Protein AF-A0AAJ2AQL9-F1 (afdb_monomer_lite)

Radius of gyration: 12.82 Å; chains: 1; bounding box: 30×18×42 Å

Sequence (65 aa):
MSATSKSASYNVTVRKDGSGAWSIAMPHAERPDDVFVTFVKDQEEGTWLAEQMRPGFDIVLEVAT

Secondary structure (DSSP, 8-state):
----------PEEEEE-TTS-EEEEEEETTEEEEEEEEEESSHHHHHHHHHHHSTTSPEEEEE--

pLDDT: mean 80.62, std 16.92, range [36.5, 96.12]

Foldseek 3Di:
DDPPPPPLQQEWEWEQDPVRWIKIWGADPVHRVDIDIDTDDDDVRRVVVRCVVDPPGHYHYYYDD

Structure (mmCIF, N/CA/C/O backbone):
data_AF-A0AAJ2AQL9-F1
#
_entry.id   AF-A0AAJ2AQL9-F1
#
loop_
_atom_site.group_PDB
_atom_site.id
_atom_site.type_symbol
_atom_site.label_atom_id
_atom_site.label_alt_id
_atom_site.label_comp_id
_atom_site.label_asym_id
_atom_site.label_entity_id
_atom_site.label_seq_id
_atom_site.pdbx_PDB_ins_code
_atom_site.Cartn_x
_atom_site.Cartn_y
_atom_site.Cartn_z
_atom_site.occupancy
_atom_site.B_iso_or_equiv
_atom_site.auth_seq_id
_atom_site.auth_comp_id
_atom_site.auth_asym_id
_atom_site.auth_atom_id
_atom_site.pdbx_PDB_model_num
ATOM 1 N N . MET A 1 1 ? 6.374 10.441 -32.133 1.00 36.50 1 MET A N 1
ATOM 2 C CA . MET A 1 1 ? 5.513 10.353 -30.938 1.00 36.50 1 MET A CA 1
ATOM 3 C C . MET A 1 1 ? 6.440 10.174 -29.758 1.00 36.50 1 MET A C 1
ATOM 5 O O . MET A 1 1 ? 7.038 9.115 -29.634 1.00 36.50 1 MET A O 1
ATOM 9 N N . SER A 1 2 ? 6.684 11.239 -28.996 1.00 37.06 2 SER A N 1
ATOM 10 C CA . SER A 1 2 ? 7.527 11.157 -27.806 1.00 37.06 2 SER A CA 1
ATOM 11 C C . SER A 1 2 ? 6.764 10.340 -26.777 1.00 37.06 2 SER A C 1
ATOM 13 O O . SER A 1 2 ? 5.758 10.812 -26.254 1.00 37.06 2 SER A O 1
ATOM 15 N N . ALA A 1 3 ? 7.200 9.104 -26.534 1.00 41.53 3 ALA A N 1
ATOM 16 C CA . ALA A 1 3 ? 6.832 8.415 -25.315 1.00 41.53 3 ALA A CA 1
ATOM 17 C C . ALA A 1 3 ? 7.349 9.308 -24.192 1.00 41.53 3 ALA A C 1
ATOM 19 O O . ALA A 1 3 ? 8.556 9.432 -23.988 1.00 41.53 3 ALA A O 1
ATOM 20 N N . THR A 1 4 ? 6.446 10.035 -23.541 1.00 39.75 4 THR A N 1
ATOM 21 C CA . THR A 1 4 ? 6.724 10.591 -22.231 1.00 39.75 4 THR A CA 1
ATOM 22 C C . THR A 1 4 ? 7.123 9.376 -21.419 1.00 39.75 4 THR A C 1
ATOM 24 O O . THR A 1 4 ? 6.271 8.538 -21.126 1.00 39.75 4 THR A O 1
ATOM 27 N N . SER A 1 5 ? 8.422 9.207 -21.170 1.00 42.94 5 SER A N 1
ATOM 28 C CA . SER A 1 5 ? 8.909 8.282 -20.164 1.00 42.94 5 SER A CA 1
ATOM 29 C C . SER A 1 5 ? 8.267 8.769 -18.882 1.00 42.94 5 SER A C 1
ATOM 31 O O . SER A 1 5 ? 8.770 9.675 -18.222 1.00 42.94 5 SER A O 1
ATOM 33 N N . LYS A 1 6 ? 7.064 8.259 -18.607 1.00 45.00 6 LYS A N 1
ATOM 34 C CA . LYS A 1 6 ?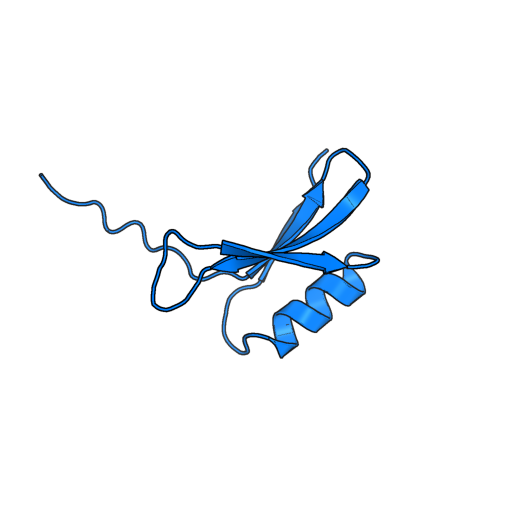 6.456 8.295 -17.300 1.00 45.00 6 LYS A CA 1
ATOM 35 C C . LYS A 1 6 ? 7.527 7.606 -16.490 1.00 45.00 6 LYS A C 1
ATOM 37 O O . LYS A 1 6 ? 7.720 6.402 -16.636 1.00 45.00 6 LYS A O 1
ATOM 42 N N . SER A 1 7 ? 8.333 8.387 -15.781 1.00 44.38 7 SER A N 1
ATOM 43 C CA . SER A 1 7 ? 9.094 7.867 -14.670 1.00 44.38 7 SER A CA 1
ATOM 44 C C . SER A 1 7 ? 8.020 7.203 -13.830 1.00 44.38 7 SER A C 1
ATOM 46 O O . SER A 1 7 ? 7.270 7.885 -13.136 1.00 44.38 7 SER A O 1
ATOM 48 N N . ALA A 1 8 ? 7.824 5.899 -14.027 1.00 50.06 8 ALA A N 1
ATOM 49 C CA . ALA A 1 8 ? 7.163 5.057 -13.069 1.00 50.06 8 ALA A CA 1
ATOM 50 C C . ALA A 1 8 ? 8.106 5.176 -11.886 1.00 50.06 8 ALA A C 1
ATOM 52 O O . ALA A 1 8 ? 9.113 4.482 -11.800 1.00 50.06 8 ALA A O 1
ATOM 53 N N . SER A 1 9 ? 7.899 6.224 -11.092 1.00 55.66 9 SER A N 1
ATOM 54 C CA . SER A 1 9 ? 8.480 6.356 -9.781 1.00 55.66 9 SER A CA 1
ATOM 55 C C . SER A 1 9 ? 8.125 5.032 -9.137 1.00 55.66 9 SER A C 1
ATOM 57 O O . SER A 1 9 ? 6.938 4.738 -8.981 1.00 55.66 9 SER A O 1
ATOM 59 N N . TYR A 1 10 ? 9.127 4.172 -8.960 1.00 67.19 10 TYR A N 1
ATOM 60 C CA . TYR A 1 10 ? 8.984 2.782 -8.536 1.00 67.19 10 TYR A CA 1
ATOM 61 C C . TYR A 1 10 ? 8.567 2.716 -7.057 1.00 67.19 10 TYR A C 1
ATOM 63 O O . TYR A 1 10 ? 9.087 1.940 -6.267 1.00 67.19 10 TYR A O 1
ATOM 71 N N . ASN A 1 11 ? 7.665 3.591 -6.652 1.00 80.81 11 ASN A N 1
ATOM 72 C CA . ASN A 1 11 ? 7.320 3.833 -5.280 1.00 80.81 11 ASN A CA 1
ATOM 73 C C . ASN A 1 11 ? 6.469 2.677 -4.788 1.00 80.81 11 ASN A C 1
ATOM 75 O O . ASN A 1 11 ? 5.651 2.120 -5.526 1.00 80.81 11 ASN A O 1
ATOM 79 N N . VAL A 1 12 ? 6.664 2.331 -3.525 1.00 88.06 12 VAL A N 1
ATOM 80 C CA . VAL A 1 12 ? 5.764 1.419 -2.836 1.00 88.06 12 VAL A CA 1
ATOM 81 C C . VAL A 1 12 ? 4.653 2.269 -2.238 1.00 88.06 12 VAL A C 1
ATOM 83 O O . VAL A 1 12 ? 4.915 3.166 -1.440 1.00 88.06 12 VAL A O 1
ATOM 86 N N . THR A 1 13 ? 3.411 2.010 -2.630 1.00 91.06 13 THR A N 1
ATOM 87 C CA . THR A 1 13 ? 2.263 2.758 -2.116 1.00 91.06 13 THR A CA 1
ATOM 88 C C . THR A 1 13 ? 1.598 1.969 -1.001 1.00 91.06 13 THR A C 1
ATOM 90 O O . THR A 1 13 ? 1.121 0.861 -1.228 1.00 91.06 13 THR A O 1
ATOM 93 N N . VAL A 1 14 ? 1.514 2.544 0.193 1.00 93.56 14 VAL A N 1
ATOM 94 C CA . VAL A 1 14 ? 0.682 2.038 1.288 1.00 93.56 14 VAL A CA 1
ATOM 95 C C . VAL A 1 14 ? -0.616 2.829 1.271 1.00 93.56 14 VAL A C 1
ATOM 97 O O . VAL A 1 14 ? -0.597 4.050 1.422 1.00 93.56 14 VAL A O 1
ATOM 100 N N . ARG A 1 15 ? -1.749 2.154 1.071 1.00 94.75 15 ARG A N 1
ATOM 101 C CA . ARG A 1 15 ? -3.044 2.814 0.904 1.00 94.75 15 ARG A CA 1
ATOM 102 C C . ARG A 1 15 ? -4.133 2.285 1.820 1.00 94.75 15 ARG A C 1
ATOM 104 O O . ARG A 1 15 ? -4.208 1.078 2.051 1.00 94.75 15 ARG A O 1
ATOM 111 N N . LYS A 1 16 ? -5.020 3.182 2.248 1.00 95.31 16 LYS A N 1
ATOM 112 C CA . LYS A 1 16 ? -6.307 2.853 2.868 1.00 95.31 16 LYS A CA 1
ATOM 113 C C . LYS A 1 16 ? -7.429 3.097 1.868 1.00 95.31 16 LYS A C 1
ATOM 115 O O . LYS A 1 16 ? -7.539 4.205 1.344 1.00 95.31 16 LYS A O 1
ATOM 120 N N . ASP A 1 17 ? -8.243 2.084 1.596 1.00 89.81 17 ASP A N 1
ATOM 121 C CA . ASP A 1 17 ? -9.408 2.236 0.723 1.00 89.81 17 ASP A CA 1
ATOM 122 C C . ASP A 1 17 ? -10.637 2.789 1.471 1.00 89.81 17 ASP A C 1
ATOM 124 O O . ASP A 1 17 ? -10.641 2.922 2.697 1.00 89.81 17 ASP A O 1
ATOM 128 N N . GLY A 1 18 ? -11.706 3.095 0.728 1.00 88.75 18 GLY A N 1
ATOM 129 C CA . GLY A 1 18 ? -12.953 3.625 1.296 1.00 88.75 18 GLY A CA 1
ATOM 130 C C . GLY A 1 18 ? -13.727 2.639 2.182 1.00 88.75 18 GLY A C 1
ATOM 131 O O . GLY A 1 18 ? -14.646 3.049 2.885 1.00 88.75 18 GLY A O 1
ATOM 132 N N . SER A 1 19 ? -13.364 1.350 2.184 1.00 89.62 19 SER A N 1
ATOM 133 C CA . SER A 1 19 ? -13.890 0.367 3.145 1.00 89.62 19 SER A CA 1
ATOM 134 C C . SER A 1 19 ? -13.121 0.378 4.470 1.00 89.62 19 SER A C 1
ATOM 136 O O . SER A 1 19 ? -13.567 -0.187 5.468 1.00 89.62 19 SER A O 1
ATOM 138 N N . GLY A 1 20 ? -11.973 1.057 4.488 1.00 89.31 20 GLY A N 1
ATOM 139 C CA . GLY A 1 20 ? -11.065 1.162 5.612 1.00 89.31 20 GLY A CA 1
ATOM 140 C C . GLY A 1 20 ? -9.961 0.106 5.633 1.00 89.31 20 GLY A C 1
ATOM 141 O O . GLY A 1 20 ? -9.184 0.094 6.590 1.00 89.31 20 GLY A O 1
ATOM 142 N N . ALA A 1 21 ? -9.869 -0.740 4.605 1.00 93.25 21 ALA A N 1
ATOM 143 C CA . ALA A 1 21 ? -8.838 -1.760 4.489 1.00 93.25 21 ALA A CA 1
ATOM 144 C C . ALA A 1 21 ? -7.505 -1.147 4.049 1.00 93.25 21 ALA A C 1
ATOM 146 O O . ALA A 1 21 ? -7.462 -0.262 3.190 1.00 93.25 21 ALA A O 1
ATOM 147 N N . TRP A 1 22 ? -6.412 -1.646 4.624 1.00 96.12 22 TRP A N 1
ATOM 148 C CA . TRP A 1 22 ? -5.062 -1.239 4.259 1.00 96.12 22 TRP A CA 1
ATOM 149 C C . TRP A 1 22 ? -4.432 -2.232 3.284 1.00 96.12 22 TRP A C 1
ATOM 151 O O . TRP A 1 22 ? -4.582 -3.449 3.408 1.00 96.12 22 TRP A O 1
ATOM 161 N N . SER A 1 23 ? -3.708 -1.710 2.299 1.00 95.31 23 SER A N 1
ATOM 162 C CA . SER A 1 23 ? -2.973 -2.515 1.326 1.00 95.31 23 SER A CA 1
ATOM 163 C C . SER A 1 23 ? -1.672 -1.848 0.910 1.00 95.31 23 SER A C 1
ATOM 165 O O . SER A 1 23 ? -1.531 -0.630 0.986 1.00 95.31 23 SER A O 1
ATOM 167 N N . ILE A 1 24 ? -0.732 -2.660 0.444 1.00 93.88 24 ILE A N 1
ATOM 168 C CA . ILE A 1 24 ? 0.508 -2.222 -0.181 1.00 93.88 24 ILE A CA 1
ATOM 169 C C . ILE A 1 24 ? 0.409 -2.538 -1.669 1.00 93.88 24 ILE A C 1
ATOM 171 O O . ILE A 1 24 ? 0.089 -3.669 -2.030 1.00 93.88 24 ILE A O 1
ATOM 175 N N . ALA A 1 25 ? 0.689 -1.556 -2.517 1.00 91.50 25 ALA A N 1
ATOM 176 C CA . ALA A 1 25 ? 0.812 -1.691 -3.957 1.00 91.50 25 ALA A CA 1
ATOM 177 C C . ALA A 1 25 ? 2.275 -1.465 -4.356 1.00 91.50 25 ALA A C 1
ATOM 179 O O . ALA A 1 25 ? 2.835 -0.394 -4.122 1.00 91.50 25 ALA A O 1
ATOM 180 N N . MET A 1 26 ? 2.897 -2.482 -4.947 1.00 87.31 26 MET A N 1
ATOM 181 C CA . MET A 1 26 ? 4.296 -2.452 -5.365 1.00 87.31 26 MET A CA 1
ATOM 182 C C . MET A 1 26 ? 4.408 -2.714 -6.873 1.00 87.31 26 MET A C 1
ATOM 184 O O . MET A 1 26 ? 3.965 -3.771 -7.330 1.00 87.31 26 MET A O 1
ATOM 188 N N . PRO A 1 27 ? 5.027 -1.814 -7.653 1.00 83.19 27 PRO A N 1
ATOM 189 C CA . PRO A 1 27 ? 5.258 -2.043 -9.074 1.00 83.19 27 PRO A CA 1
ATOM 190 C C . PRO A 1 27 ? 6.274 -3.170 -9.299 1.00 83.19 27 PRO A C 1
ATOM 192 O O . PRO A 1 27 ? 7.270 -3.307 -8.579 1.00 83.19 27 PRO A O 1
ATOM 195 N N . HIS A 1 28 ? 6.042 -3.983 -10.325 1.00 82.50 28 HIS A N 1
ATOM 196 C CA . HIS A 1 28 ? 6.965 -5.035 -10.728 1.00 82.50 28 HIS A CA 1
ATOM 197 C C . HIS A 1 28 ? 8.185 -4.412 -11.425 1.00 82.50 28 HIS A C 1
ATOM 199 O O . HIS A 1 28 ? 8.056 -3.716 -12.429 1.00 82.50 28 HIS A O 1
ATOM 205 N N . ALA A 1 29 ? 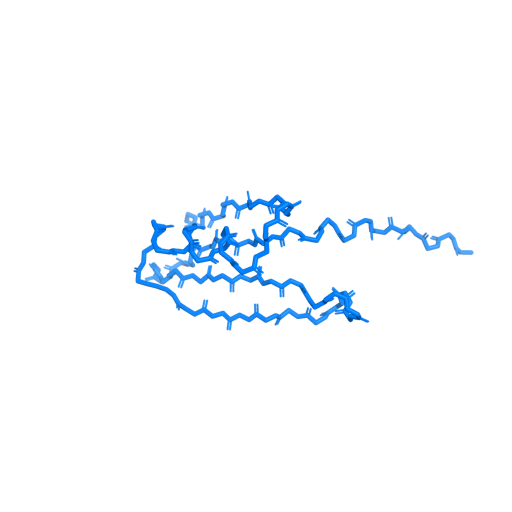9.396 -4.699 -10.935 1.00 75.88 29 ALA A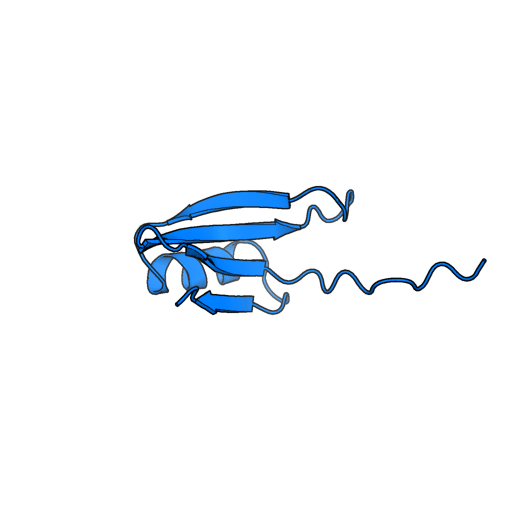 N 1
ATOM 206 C CA . ALA A 1 29 ? 10.622 -4.059 -11.438 1.00 75.88 29 ALA A CA 1
ATOM 207 C C . ALA A 1 29 ? 10.853 -4.254 -12.944 1.00 75.88 29 ALA A C 1
ATOM 209 O O . ALA A 1 29 ? 11.248 -3.322 -13.631 1.00 75.88 29 ALA A O 1
ATOM 210 N N . GLU A 1 30 ? 10.596 -5.457 -13.455 1.00 79.94 30 GLU A N 1
ATOM 211 C CA . GLU A 1 30 ? 10.793 -5.778 -14.878 1.00 79.94 30 GLU A CA 1
ATOM 212 C C . GLU A 1 30 ? 9.538 -5.555 -15.738 1.00 79.94 30 GLU A C 1
ATOM 214 O O . GLU A 1 30 ? 9.595 -5.687 -16.958 1.00 79.94 30 GLU A O 1
ATOM 219 N N . ARG A 1 31 ? 8.393 -5.247 -15.114 1.00 81.50 31 ARG A N 1
ATOM 220 C CA . ARG A 1 31 ? 7.091 -5.091 -15.778 1.00 81.50 31 ARG A CA 1
ATOM 221 C C . ARG A 1 31 ? 6.368 -3.898 -15.157 1.00 81.50 31 ARG A C 1
ATOM 223 O O . ARG A 1 31 ? 5.500 -4.092 -14.319 1.00 81.50 31 ARG A O 1
ATOM 230 N N . PRO A 1 32 ? 6.733 -2.661 -15.524 1.00 72.62 32 PRO A N 1
ATOM 231 C CA . PRO A 1 32 ? 6.279 -1.462 -14.814 1.00 72.62 32 PRO A CA 1
ATOM 232 C C . PRO A 1 32 ? 4.755 -1.266 -14.776 1.00 72.62 32 PRO A C 1
ATOM 234 O O . PRO A 1 32 ? 4.263 -0.518 -13.935 1.00 72.62 32 PRO A O 1
ATOM 237 N N . ASP A 1 33 ? 4.024 -1.929 -15.675 1.00 81.06 33 ASP A N 1
ATOM 238 C CA . ASP A 1 33 ? 2.560 -1.913 -15.733 1.00 81.06 33 ASP A CA 1
ATOM 239 C C . ASP A 1 33 ? 1.899 -2.960 -14.809 1.00 81.06 33 ASP A C 1
ATOM 241 O O . ASP A 1 33 ? 0.699 -2.876 -14.546 1.00 81.0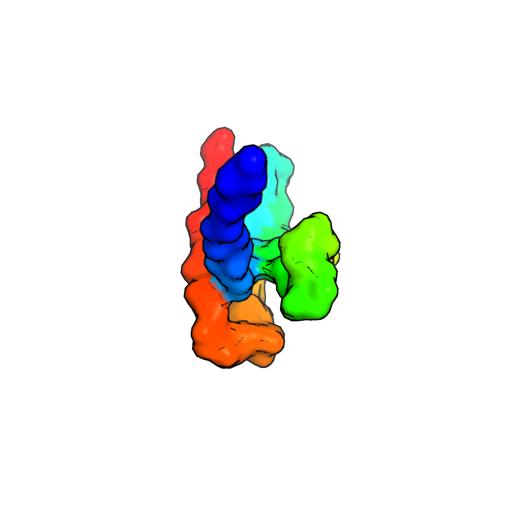6 33 ASP A O 1
ATOM 245 N N . ASP A 1 34 ? 2.671 -3.916 -14.280 1.00 85.00 34 ASP A N 1
ATOM 246 C CA . ASP A 1 34 ? 2.210 -4.917 -13.320 1.00 85.00 34 ASP A CA 1
ATOM 247 C C . ASP A 1 34 ? 2.415 -4.400 -11.887 1.00 85.00 34 ASP A C 1
ATOM 249 O O . ASP A 1 34 ? 3.482 -3.897 -11.524 1.00 85.00 34 ASP A O 1
ATOM 253 N N . VAL A 1 35 ? 1.401 -4.573 -11.035 1.00 86.88 35 VAL A N 1
ATOM 254 C CA . VAL A 1 35 ? 1.438 -4.166 -9.623 1.00 86.88 35 VAL A CA 1
ATOM 255 C C . VAL A 1 35 ? 1.063 -5.347 -8.738 1.00 86.88 35 VAL A C 1
ATOM 257 O O . VAL A 1 35 ? -0.008 -5.937 -8.883 1.00 86.88 35 VAL A O 1
ATOM 260 N N . PHE A 1 36 ? 1.928 -5.667 -7.781 1.00 87.81 36 PHE A N 1
ATOM 261 C CA . PHE A 1 36 ? 1.619 -6.601 -6.707 1.00 87.81 36 PH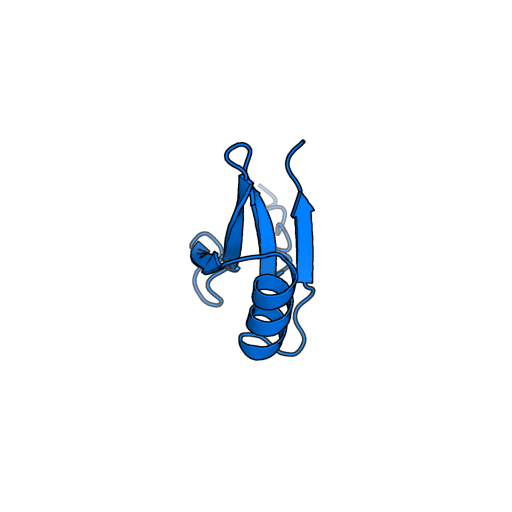E A CA 1
ATOM 262 C C . PHE A 1 36 ? 0.852 -5.883 -5.607 1.00 87.81 36 PHE A C 1
ATOM 264 O O . PHE A 1 36 ? 1.283 -4.830 -5.139 1.00 87.81 36 PHE A O 1
ATOM 271 N N . VAL A 1 37 ? -0.265 -6.469 -5.177 1.00 91.00 37 VAL A N 1
ATOM 272 C CA . VAL A 1 37 ? -1.079 -5.937 -4.083 1.00 91.00 37 VAL A CA 1
ATOM 273 C C . VAL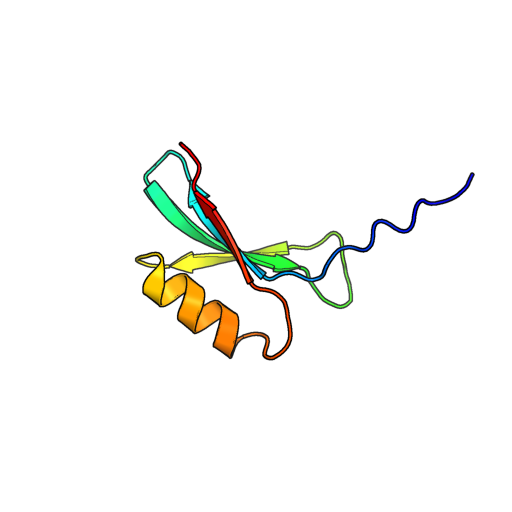 A 1 37 ? -1.157 -6.960 -2.958 1.00 91.00 37 VAL A C 1
ATOM 275 O O . VAL A 1 37 ? -1.535 -8.106 -3.192 1.00 91.00 37 VAL A O 1
ATOM 278 N N . THR A 1 38 ? -0.827 -6.538 -1.738 1.00 92.81 38 THR A N 1
ATOM 279 C CA . THR A 1 38 ? -1.034 -7.327 -0.515 1.00 92.81 38 THR A CA 1
ATOM 280 C C . THR A 1 38 ? -1.803 -6.519 0.520 1.00 92.81 38 THR A C 1
ATOM 282 O O . THR A 1 38 ? -1.673 -5.298 0.575 1.00 92.81 38 THR A O 1
ATOM 285 N N . PHE A 1 39 ? -2.606 -7.192 1.338 1.00 94.56 39 PHE A N 1
ATOM 286 C CA . PHE A 1 39 ? -3.358 -6.564 2.423 1.00 94.56 39 PHE A CA 1
ATOM 287 C C . PHE A 1 39 ? -2.564 -6.599 3.723 1.00 94.56 39 PHE A C 1
ATOM 289 O O . PHE A 1 39 ? -1.786 -7.524 3.956 1.00 94.56 39 PHE A O 1
ATOM 296 N N . VAL A 1 40 ? -2.780 -5.586 4.555 1.00 96.12 40 VAL A N 1
ATOM 297 C CA . VAL A 1 40 ? -2.143 -5.424 5.865 1.00 96.12 40 VAL A CA 1
ATOM 298 C C . VAL A 1 40 ? -3.187 -4.979 6.881 1.00 96.12 40 VAL A C 1
ATOM 300 O O . VAL A 1 40 ? -4.246 -4.460 6.518 1.00 96.12 40 VAL A O 1
ATOM 303 N N . LYS A 1 41 ? -2.913 -5.205 8.162 1.00 95.25 41 LYS A N 1
ATOM 304 C CA . LYS A 1 41 ? -3.822 -4.890 9.265 1.00 95.25 41 LYS A CA 1
ATOM 305 C C . LYS A 1 41 ? -4.051 -3.390 9.405 1.00 95.25 41 LYS A C 1
ATOM 307 O O . LYS A 1 41 ? -5.182 -2.955 9.618 1.00 95.25 41 LYS A O 1
ATOM 312 N N . ASP A 1 42 ? -2.979 -2.611 9.326 1.00 95.69 42 ASP A N 1
ATOM 313 C CA . ASP A 1 42 ? -2.995 -1.171 9.549 1.00 95.69 42 ASP A CA 1
ATOM 314 C C . ASP A 1 42 ? -1.841 -0.459 8.824 1.00 95.69 42 ASP A C 1
ATOM 316 O O . ASP A 1 42 ? -1.028 -1.068 8.126 1.00 95.69 42 ASP A O 1
ATOM 320 N N . GLN A 1 43 ? -1.809 0.867 8.962 1.00 94.62 43 GLN A N 1
ATOM 321 C CA . GLN A 1 43 ? -0.796 1.724 8.354 1.00 94.62 43 GLN A CA 1
ATOM 322 C C . GLN A 1 43 ? 0.625 1.387 8.814 1.00 94.62 43 GLN A C 1
ATOM 324 O O . GLN A 1 43 ? 1.559 1.475 8.016 1.00 94.62 43 GLN A O 1
ATOM 329 N N . GLU A 1 44 ? 0.793 1.069 10.098 1.00 94.94 44 GLU A N 1
ATOM 330 C CA . GLU A 1 44 ? 2.103 0.854 10.711 1.00 94.94 44 GLU A CA 1
ATOM 331 C C . GLU A 1 44 ? 2.723 -0.425 10.158 1.00 94.94 44 GLU A C 1
ATOM 333 O O . GLU A 1 44 ? 3.836 -0.391 9.632 1.00 94.94 44 GLU A O 1
ATOM 338 N N . GLU A 1 45 ? 1.956 -1.518 10.157 1.00 94.56 45 GLU A N 1
ATOM 339 C CA . GLU A 1 45 ? 2.373 -2.768 9.524 1.00 94.56 45 GLU A CA 1
ATOM 340 C C . GLU A 1 45 ? 2.641 -2.573 8.024 1.00 94.56 45 GLU A C 1
ATOM 342 O O . GLU A 1 45 ? 3.652 -3.053 7.510 1.00 94.56 45 GLU A O 1
ATOM 347 N N . GLY A 1 46 ? 1.777 -1.828 7.326 1.00 93.56 46 GLY A N 1
ATOM 348 C CA . GLY A 1 46 ? 1.944 -1.529 5.904 1.00 93.56 46 GLY A CA 1
ATOM 349 C C . GLY A 1 46 ? 3.243 -0.802 5.578 1.00 93.56 46 GLY A C 1
ATOM 350 O O . GLY A 1 46 ? 3.948 -1.173 4.639 1.00 93.56 46 GLY A O 1
ATOM 351 N N . THR A 1 47 ? 3.572 0.213 6.372 1.00 91.75 47 THR A N 1
ATOM 352 C CA . THR A 1 47 ? 4.789 1.015 6.198 1.00 91.75 47 THR A CA 1
ATOM 353 C C . THR A 1 47 ? 6.025 0.188 6.522 1.00 91.75 47 THR A C 1
ATOM 355 O O . THR A 1 47 ? 6.946 0.130 5.712 1.00 91.75 47 THR A O 1
ATOM 358 N N . TRP A 1 48 ? 6.012 -0.533 7.647 1.00 93.12 48 TRP A N 1
ATOM 359 C CA . TRP A 1 48 ? 7.119 -1.404 8.034 1.00 93.12 48 TRP A CA 1
ATOM 360 C C . TRP A 1 48 ? 7.394 -2.481 6.973 1.00 93.12 48 TRP A C 1
ATOM 362 O O . TRP A 1 48 ? 8.535 -2.652 6.546 1.00 93.12 48 TRP A O 1
ATOM 372 N N . LEU A 1 49 ? 6.361 -3.171 6.476 1.00 91.50 49 LEU A N 1
ATOM 373 C CA . LEU A 1 49 ? 6.522 -4.166 5.411 1.00 91.50 49 LEU A CA 1
ATOM 374 C C . LEU A 1 49 ? 7.033 -3.540 4.108 1.00 91.50 49 LEU A C 1
ATOM 376 O O . LEU A 1 49 ? 7.878 -4.140 3.444 1.00 91.50 49 LEU A O 1
ATOM 380 N N . ALA A 1 50 ? 6.552 -2.350 3.735 1.00 89.50 50 ALA A N 1
ATOM 381 C CA . ALA A 1 50 ? 7.027 -1.640 2.548 1.00 89.50 50 ALA A CA 1
ATOM 382 C C . ALA A 1 50 ? 8.535 -1.338 2.622 1.00 89.50 50 ALA A C 1
ATOM 384 O O . ALA A 1 50 ? 9.252 -1.593 1.651 1.00 89.50 50 ALA A O 1
ATOM 385 N N . GLU A 1 51 ? 9.029 -0.893 3.783 1.00 88.62 51 GLU A N 1
ATOM 386 C CA . GLU A 1 51 ? 10.461 -0.664 4.031 1.00 88.62 51 GLU A CA 1
ATOM 387 C C . GLU A 1 51 ? 11.285 -1.953 3.914 1.00 88.62 51 GLU A C 1
ATOM 389 O O . GLU A 1 51 ? 12.368 -1.946 3.325 1.00 88.62 51 GLU A O 1
ATOM 394 N N . GLN A 1 52 ? 10.771 -3.072 4.442 1.00 87.69 52 GLN A N 1
ATOM 395 C CA . GLN A 1 52 ? 11.459 -4.367 4.377 1.00 87.69 52 GLN A CA 1
ATOM 396 C C . GLN A 1 52 ? 11.500 -4.942 2.956 1.00 87.69 52 GLN A C 1
ATOM 398 O O . GLN A 1 52 ? 12.503 -5.531 2.554 1.00 87.69 52 GLN A O 1
ATOM 403 N N . MET A 1 53 ? 10.418 -4.794 2.187 1.00 80.62 53 MET A N 1
ATOM 404 C CA . MET A 1 53 ? 10.312 -5.378 0.847 1.00 80.62 53 MET A CA 1
ATOM 405 C C . MET A 1 53 ? 11.222 -4.691 -0.172 1.00 80.62 53 MET A C 1
ATOM 407 O O . MET A 1 53 ? 11.743 -5.356 -1.070 1.00 80.62 53 MET A O 1
ATOM 411 N N . ARG A 1 54 ? 11.407 -3.370 -0.065 1.00 75.12 54 ARG A N 1
ATOM 412 C CA . ARG A 1 54 ? 12.224 -2.603 -1.012 1.00 75.12 54 ARG A CA 1
ATOM 413 C C . ARG A 1 54 ? 12.994 -1.465 -0.335 1.00 75.12 54 ARG A C 1
ATOM 415 O O . ARG A 1 54 ? 12.608 -0.301 -0.450 1.00 75.12 54 ARG A O 1
ATOM 422 N N . PRO A 1 55 ? 14.145 -1.775 0.283 1.00 69.88 55 PRO A N 1
ATOM 423 C CA . PRO A 1 55 ? 15.045 -0.755 0.804 1.00 69.88 55 PRO A CA 1
ATOM 424 C C . PRO A 1 55 ? 15.495 0.196 -0.317 1.00 69.88 55 PRO A C 1
ATOM 426 O O . PRO A 1 55 ? 15.976 -0.252 -1.359 1.00 69.88 55 PRO A O 1
ATOM 429 N N . GLY A 1 56 ? 15.348 1.506 -0.104 1.00 67.38 56 GLY A N 1
ATOM 430 C CA . GLY A 1 56 ? 15.790 2.546 -1.045 1.00 67.38 56 GLY A CA 1
ATOM 431 C C . GLY A 1 56 ? 14.754 2.996 -2.080 1.00 67.38 56 GLY A C 1
ATOM 432 O O . GLY A 1 56 ? 15.095 3.798 -2.946 1.00 67.38 56 GLY A O 1
ATOM 433 N N . PHE A 1 57 ? 13.513 2.512 -1.998 1.00 73.38 57 PHE A N 1
ATOM 434 C CA . PHE A 1 57 ? 12.388 3.059 -2.757 1.00 73.38 57 PHE A CA 1
ATOM 435 C C . PHE A 1 57 ? 11.579 4.022 -1.890 1.00 73.38 57 PHE A C 1
ATOM 437 O O . PHE A 1 57 ? 11.456 3.821 -0.682 1.00 73.38 57 PHE A O 1
ATOM 444 N N . ASP A 1 58 ? 11.012 5.054 -2.513 1.00 83.88 58 ASP A N 1
ATOM 445 C CA . ASP A 1 58 ? 10.140 5.985 -1.808 1.00 83.88 58 ASP A CA 1
ATOM 446 C C . ASP A 1 58 ? 8.827 5.290 -1.439 1.00 83.88 58 ASP A C 1
ATOM 448 O O . ASP A 1 58 ? 8.194 4.620 -2.265 1.00 83.88 58 ASP A O 1
ATOM 452 N N . ILE A 1 59 ? 8.411 5.476 -0.190 1.00 85.81 59 ILE A N 1
ATOM 453 C CA . ILE A 1 59 ? 7.125 4.994 0.303 1.00 85.81 59 ILE A CA 1
ATOM 454 C C . ILE A 1 59 ? 6.131 6.142 0.229 1.00 85.81 59 ILE A C 1
ATOM 456 O O . ILE A 1 59 ? 6.350 7.214 0.794 1.00 85.81 59 ILE A O 1
ATOM 460 N N . VAL A 1 60 ? 5.023 5.907 -0.466 1.00 89.25 60 VAL A N 1
ATOM 461 C CA . VAL A 1 60 ? 3.930 6.870 -0.596 1.00 89.25 60 VAL A CA 1
ATOM 462 C C . VAL A 1 60 ? 2.757 6.387 0.238 1.00 89.25 60 VAL A C 1
ATOM 464 O O . VAL A 1 60 ? 2.309 5.252 0.093 1.00 89.25 60 VAL A O 1
ATOM 467 N N . LEU A 1 61 ? 2.246 7.259 1.101 1.00 89.44 61 LEU A N 1
ATOM 468 C CA . LEU A 1 61 ? 1.049 6.990 1.883 1.00 89.44 61 LEU A CA 1
ATOM 469 C C . LEU A 1 61 ? -0.169 7.629 1.208 1.00 89.44 61 LEU A C 1
ATOM 471 O O . LEU A 1 61 ? -0.218 8.847 1.044 1.00 89.44 61 LEU A O 1
ATOM 475 N N . GLU A 1 62 ? -1.171 6.819 0.874 1.00 89.62 62 GLU A N 1
ATOM 476 C CA . GLU A 1 62 ? -2.436 7.276 0.292 1.00 89.62 62 GLU A CA 1
ATOM 477 C C . GLU A 1 62 ? -3.612 6.914 1.201 1.00 89.62 62 GLU A C 1
ATOM 479 O O . GLU A 1 62 ? -3.934 5.749 1.417 1.00 89.62 62 GLU A O 1
ATOM 484 N N . VAL A 1 63 ? -4.307 7.914 1.731 1.00 82.50 63 VAL A N 1
ATOM 485 C CA . VAL A 1 63 ? -5.514 7.686 2.532 1.00 82.50 63 VAL A CA 1
ATOM 486 C C . VAL A 1 63 ? -6.697 8.213 1.737 1.00 82.50 63 VAL A C 1
ATOM 488 O O . VAL A 1 63 ? -6.832 9.425 1.577 1.00 82.50 63 VAL A O 1
ATOM 491 N N . ALA A 1 64 ? -7.531 7.313 1.209 1.00 73.44 64 ALA A N 1
ATOM 492 C CA . ALA A 1 64 ? -8.788 7.715 0.591 1.00 73.44 64 ALA A CA 1
ATOM 493 C C . ALA A 1 64 ? -9.744 8.214 1.687 1.00 73.44 64 ALA A C 1
ATOM 495 O O . ALA A 1 64 ? -10.009 7.497 2.655 1.00 73.44 64 ALA A O 1
ATOM 496 N N . THR A 1 65 ? -10.204 9.457 1.544 1.00 59.97 65 THR A N 1
ATOM 497 C CA . THR A 1 65 ? -11.257 10.073 2.370 1.00 59.97 65 THR A CA 1
ATOM 498 C C . THR A 1 65 ? -12.642 9.659 1.918 1.00 59.97 65 THR A C 1
ATOM 500 O O . THR A 1 65 ? -12.847 9.645 0.681 1.00 59.97 65 THR A O 1
#